Protein AF-A0A1G4TWJ9-F1 (afdb_monomer_lite)

Structure (mmCIF, N/CA/C/O backbone):
data_AF-A0A1G4TWJ9-F1
#
_entry.id   AF-A0A1G4TWJ9-F1
#
loop_
_atom_site.group_PDB
_atom_site.id
_atom_site.type_symbol
_atom_site.label_atom_id
_atom_site.label_alt_id
_atom_site.label_comp_id
_atom_site.label_asym_id
_atom_site.label_entity_id
_atom_site.label_seq_id
_atom_site.pdbx_PDB_ins_code
_atom_site.Cartn_x
_atom_site.Cartn_y
_atom_site.Cartn_z
_atom_site.occupancy
_atom_site.B_iso_or_equiv
_atom_site.auth_seq_id
_atom_site.auth_comp_id
_atom_site.auth_asym_id
_atom_site.auth_atom_id
_atom_site.pdbx_PDB_model_num
ATOM 1 N N . MET A 1 1 ? 1.527 38.727 41.804 1.00 37.22 1 MET A N 1
ATOM 2 C CA . MET A 1 1 ? 1.281 38.176 40.450 1.00 37.22 1 MET A CA 1
ATOM 3 C C . MET A 1 1 ? 2.393 37.195 40.093 1.00 37.22 1 MET A C 1
ATOM 5 O O . MET A 1 1 ? 3.505 37.626 39.819 1.00 37.22 1 MET A O 1
ATOM 9 N N . LYS A 1 2 ? 2.136 35.882 40.166 1.00 38.53 2 LYS A N 1
ATOM 10 C CA . LYS A 1 2 ? 3.098 34.861 39.719 1.00 38.53 2 LYS A CA 1
ATOM 11 C C . LYS A 1 2 ? 2.992 34.742 38.196 1.00 38.53 2 LYS A C 1
ATOM 13 O O . LYS A 1 2 ? 1.923 34.427 37.683 1.00 38.53 2 LYS A O 1
ATOM 18 N N . LYS A 1 3 ? 4.082 35.062 37.492 1.00 34.97 3 LYS A N 1
ATOM 19 C CA . LYS A 1 3 ? 4.205 34.931 36.035 1.00 34.97 3 LYS A CA 1
ATOM 20 C C . LYS A 1 3 ? 4.051 33.454 35.664 1.00 34.97 3 LYS A C 1
ATOM 22 O O . LYS A 1 3 ? 4.845 32.627 36.103 1.00 34.97 3 LYS A O 1
ATOM 27 N N . ILE A 1 4 ? 3.017 33.134 34.892 1.00 50.31 4 ILE A N 1
ATOM 28 C CA . ILE A 1 4 ? 2.807 31.806 34.312 1.00 50.31 4 ILE A CA 1
ATOM 29 C C . ILE A 1 4 ? 3.924 31.601 33.284 1.00 50.31 4 ILE A C 1
ATOM 31 O O . ILE A 1 4 ? 3.956 32.265 32.250 1.00 50.31 4 ILE A O 1
ATOM 35 N N . SER A 1 5 ? 4.888 30.743 33.620 1.00 44.00 5 SER A N 1
ATOM 36 C CA . SER A 1 5 ? 5.957 30.312 32.719 1.00 44.00 5 SER A CA 1
ATOM 37 C C . SER A 1 5 ? 5.323 29.536 31.567 1.00 44.00 5 SER A C 1
ATOM 39 O O . SER A 1 5 ? 4.811 28.434 31.762 1.00 44.00 5 SER A O 1
ATOM 41 N N . TYR A 1 6 ? 5.317 30.127 30.373 1.00 40.78 6 TYR A N 1
ATOM 42 C CA . TYR A 1 6 ? 4.886 29.464 29.147 1.00 40.78 6 TYR A CA 1
ATOM 43 C C . TYR A 1 6 ? 6.032 28.569 28.665 1.00 40.78 6 TYR A C 1
ATOM 45 O O . TYR A 1 6 ? 6.835 28.946 27.819 1.00 40.78 6 TYR A O 1
ATOM 53 N N . ASN A 1 7 ? 6.146 27.390 29.268 1.00 56.41 7 ASN A N 1
ATOM 54 C CA . ASN A 1 7 ? 7.032 26.334 28.802 1.00 56.41 7 ASN A CA 1
ATOM 55 C C . ASN A 1 7 ? 6.226 25.047 28.668 1.00 56.41 7 ASN A C 1
ATOM 57 O O . ASN A 1 7 ? 6.141 24.245 29.592 1.00 56.41 7 ASN A O 1
ATOM 61 N N . ARG A 1 8 ? 5.667 24.826 27.482 1.00 47.31 8 ARG A N 1
ATOM 62 C CA . ARG A 1 8 ? 5.564 23.469 26.951 1.00 47.31 8 ARG A CA 1
ATOM 63 C C . ARG A 1 8 ? 5.822 23.561 25.462 1.00 47.31 8 ARG A C 1
ATOM 65 O O . ARG A 1 8 ? 4.945 23.880 24.665 1.00 47.31 8 ARG A O 1
ATOM 72 N N . ALA A 1 9 ? 7.103 23.408 25.141 1.00 44.88 9 ALA A N 1
ATOM 73 C CA . ALA A 1 9 ? 7.603 23.131 23.811 1.00 44.88 9 ALA A CA 1
ATOM 74 C C . ALA A 1 9 ? 6.640 22.203 23.065 1.00 44.88 9 ALA A C 1
ATOM 76 O O . ALA A 1 9 ? 6.035 21.339 23.696 1.00 44.88 9 ALA A O 1
ATOM 77 N N . MET A 1 10 ? 6.526 22.380 21.745 1.00 50.75 10 MET A N 1
ATOM 78 C CA . MET A 1 10 ? 5.945 21.402 20.825 1.00 50.75 10 MET A CA 1
ATOM 79 C C . MET A 1 10 ? 6.383 19.992 21.230 1.00 50.75 10 MET A C 1
ATOM 81 O O . MET A 1 10 ? 7.466 19.526 20.870 1.00 50.75 10 MET A O 1
ATOM 85 N N . GLU A 1 11 ? 5.550 19.337 22.027 1.00 54.25 11 GLU A N 1
ATOM 86 C CA . GLU A 1 11 ? 5.780 17.999 22.525 1.00 54.25 11 GLU A CA 1
ATOM 87 C C . GLU A 1 11 ? 5.657 17.141 21.276 1.00 54.25 11 GLU A C 1
ATOM 89 O O . GLU A 1 11 ? 4.583 17.062 20.673 1.00 54.25 11 GLU A O 1
ATOM 94 N N . LYS A 1 12 ? 6.802 16.659 20.771 1.00 54.59 12 LYS A N 1
ATOM 95 C CA . LYS A 1 12 ? 6.877 15.831 19.567 1.00 54.59 12 LYS A CA 1
ATOM 96 C C . LYS A 1 12 ? 5.803 14.761 19.710 1.00 54.59 12 LYS A C 1
ATOM 98 O O . LYS A 1 12 ? 5.969 13.855 20.519 1.00 54.59 12 LYS A O 1
ATOM 103 N N . ARG A 1 13 ? 4.701 14.894 18.958 1.00 63.22 13 ARG A N 1
ATOM 104 C CA . ARG A 1 13 ? 3.596 13.930 18.987 1.00 63.22 13 ARG A CA 1
ATOM 105 C C . ARG A 1 13 ? 4.211 12.546 18.834 1.00 63.22 13 ARG A C 1
ATOM 107 O O . ARG A 1 13 ? 4.839 12.280 17.803 1.00 63.22 13 ARG A O 1
ATOM 114 N N . ARG A 1 14 ? 4.087 11.716 19.872 1.00 75.38 14 ARG A N 1
ATOM 115 C CA . ARG A 1 14 ? 4.631 10.359 19.872 1.00 75.38 14 ARG A CA 1
ATOM 116 C C . ARG A 1 14 ? 4.063 9.640 18.651 1.00 75.38 14 ARG A C 1
ATOM 118 O O . ARG A 1 14 ? 2.848 9.608 18.447 1.00 75.38 14 ARG A O 1
ATOM 125 N N . ARG A 1 15 ? 4.948 9.170 17.771 1.00 79.75 15 ARG A N 1
ATOM 126 C CA . ARG A 1 15 ? 4.549 8.406 16.588 1.00 79.75 15 ARG A CA 1
ATOM 127 C C . ARG A 1 15 ? 4.524 6.946 16.995 1.00 79.75 15 ARG A C 1
ATOM 129 O O . ARG A 1 15 ? 5.561 6.422 17.374 1.00 79.75 15 ARG A O 1
ATOM 136 N N . TYR A 1 16 ? 3.351 6.339 16.907 1.00 84.62 16 TYR A N 1
ATOM 137 C CA . TYR A 1 16 ? 3.169 4.915 17.150 1.00 84.62 16 TYR A CA 1
ATOM 138 C C . TYR A 1 16 ? 3.367 4.155 15.845 1.00 84.62 16 TYR A C 1
ATOM 140 O O . TYR A 1 16 ? 2.771 4.527 14.821 1.00 84.62 16 TYR A O 1
ATOM 148 N N . THR A 1 17 ? 4.200 3.121 15.876 1.00 89.00 17 THR A N 1
ATOM 149 C CA . THR A 1 17 ? 4.391 2.221 14.736 1.00 89.00 17 THR A CA 1
ATOM 150 C C . THR A 1 17 ? 3.118 1.399 14.487 1.00 89.00 17 THR A C 1
ATOM 152 O O . THR A 1 17 ? 2.269 1.280 15.378 1.00 89.00 17 THR A O 1
ATOM 155 N N . PRO A 1 18 ? 2.922 0.852 13.272 1.00 88.19 18 PRO A N 1
ATOM 156 C CA . PRO A 1 18 ? 1.792 -0.034 12.993 1.00 88.19 18 PRO A CA 1
ATOM 157 C C . PRO A 1 18 ? 1.711 -1.218 13.969 1.00 88.19 18 PRO A C 1
ATOM 159 O O . PRO A 1 18 ? 0.626 -1.520 14.463 1.00 88.19 18 PRO A O 1
ATOM 162 N N . ASP A 1 19 ? 2.853 -1.820 14.307 1.00 89.06 19 ASP A N 1
ATOM 163 C CA . ASP A 1 19 ? 2.958 -2.938 15.249 1.00 89.06 19 ASP A CA 1
ATOM 164 C C . ASP A 1 19 ? 2.547 -2.551 16.675 1.00 89.06 19 ASP A C 1
ATOM 166 O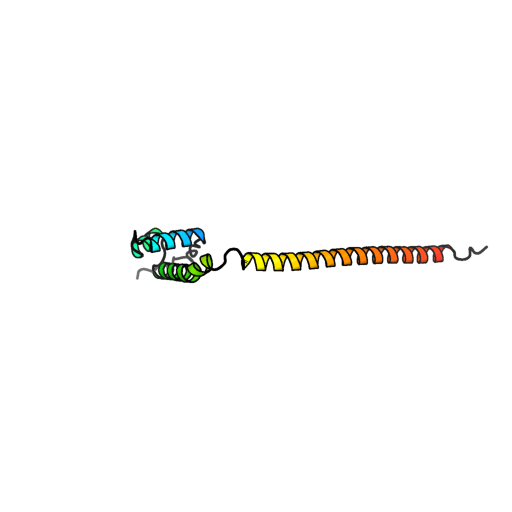 O . ASP A 1 19 ? 1.790 -3.272 17.326 1.00 89.06 19 ASP A O 1
ATOM 170 N N . GLU A 1 20 ? 2.987 -1.383 17.156 1.00 89.88 20 GLU A N 1
ATOM 171 C CA . GLU A 1 20 ? 2.596 -0.870 18.475 1.00 89.88 20 GLU A CA 1
ATOM 172 C C . GLU A 1 20 ? 1.084 -0.646 18.556 1.00 89.88 20 GLU A C 1
ATOM 174 O O . GLU A 1 20 ? 0.447 -1.065 19.521 1.00 89.88 20 GLU A O 1
ATOM 179 N N . LYS A 1 21 ? 0.487 -0.040 17.522 1.00 90.75 21 LYS A N 1
ATOM 180 C CA . LYS A 1 21 ? -0.969 0.153 17.459 1.00 90.75 21 LYS A CA 1
ATOM 181 C C . LYS A 1 21 ? -1.710 -1.179 17.470 1.00 90.75 21 LYS A C 1
ATOM 183 O O . LYS A 1 21 ? -2.695 -1.306 18.190 1.00 90.75 21 LYS A O 1
ATOM 188 N N . ALA A 1 22 ? -1.239 -2.164 16.704 1.00 90.25 22 ALA A N 1
ATOM 189 C CA . ALA A 1 22 ? -1.857 -3.484 16.645 1.00 90.25 22 ALA A CA 1
ATOM 190 C C . ALA A 1 22 ? -1.819 -4.188 18.008 1.00 90.25 22 ALA A C 1
ATOM 192 O O . ALA A 1 22 ? -2.834 -4.737 18.434 1.00 90.25 22 ALA A O 1
ATOM 193 N N . LYS A 1 23 ? -0.687 -4.117 18.723 1.00 91.81 23 LYS A N 1
ATOM 194 C CA . LYS A 1 23 ? -0.554 -4.685 20.071 1.00 91.81 23 LYS A CA 1
ATOM 195 C C . LYS A 1 23 ? -1.517 -4.027 21.060 1.00 91.81 23 LYS A C 1
ATOM 197 O O . LYS A 1 23 ? -2.245 -4.724 21.757 1.00 91.81 23 LYS A O 1
ATOM 202 N N . ILE A 1 24 ? -1.572 -2.698 21.064 1.00 91.38 24 ILE A N 1
ATOM 203 C CA . ILE A 1 24 ? -2.452 -1.936 21.958 1.00 91.38 24 ILE A CA 1
ATOM 204 C C . ILE A 1 24 ? -3.926 -2.241 21.664 1.00 91.38 24 ILE A C 1
ATOM 206 O O . ILE A 1 24 ? -4.708 -2.484 22.578 1.00 91.38 24 ILE A O 1
ATOM 210 N N . VAL A 1 25 ? -4.318 -2.282 20.387 1.00 91.56 25 VAL A N 1
ATOM 211 C CA . VAL A 1 25 ? -5.687 -2.649 20.003 1.00 91.56 25 VAL A CA 1
ATOM 212 C C . VAL A 1 25 ? -6.002 -4.096 20.385 1.00 91.56 25 VAL A C 1
ATOM 214 O O . VAL A 1 25 ? -7.112 -4.369 20.834 1.00 91.56 25 VAL A O 1
ATOM 217 N N . LEU A 1 26 ? -5.048 -5.021 20.263 1.00 91.56 26 LEU A N 1
ATOM 218 C CA . LEU A 1 26 ? -5.230 -6.404 20.700 1.00 91.56 26 LEU A CA 1
ATOM 219 C C . LEU A 1 26 ? -5.483 -6.486 22.210 1.00 91.56 26 LEU A C 1
ATOM 221 O O . LEU A 1 26 ? -6.402 -7.184 22.626 1.00 91.56 26 LEU A O 1
ATOM 225 N N . GLU A 1 27 ? -4.724 -5.748 23.021 1.00 90.38 27 GLU A N 1
ATOM 226 C CA . GLU A 1 27 ? -4.951 -5.651 24.470 1.00 90.38 27 GLU A CA 1
ATOM 227 C C . GLU A 1 27 ? -6.349 -5.089 24.784 1.00 90.38 27 GLU A C 1
ATOM 229 O O . GLU A 1 27 ? -7.060 -5.628 25.630 1.00 90.38 27 GLU A O 1
ATOM 234 N N . MET A 1 28 ? -6.813 -4.089 24.026 1.00 90.25 28 MET A N 1
ATOM 235 C CA . MET A 1 28 ? -8.180 -3.561 24.145 1.00 90.25 28 MET A CA 1
ATOM 236 C C . MET A 1 28 ? -9.284 -4.536 23.704 1.00 90.25 28 MET A C 1
ATOM 238 O O . MET A 1 28 ? -10.437 -4.364 24.103 1.00 90.25 28 MET A O 1
ATOM 242 N N . LEU A 1 29 ? -8.983 -5.484 22.814 1.00 87.12 29 LEU A N 1
ATOM 243 C CA . LEU A 1 29 ? -9.929 -6.506 22.349 1.00 87.12 29 LEU A CA 1
ATOM 244 C C . LEU A 1 29 ? -9.976 -7.719 23.281 1.00 87.12 29 LEU A C 1
ATOM 246 O O . LEU A 1 29 ? -10.992 -8.402 23.319 1.00 87.12 29 LEU A O 1
ATOM 250 N N . ARG A 1 30 ? -8.895 -7.979 24.025 1.00 88.81 30 ARG A N 1
ATOM 251 C CA . ARG A 1 30 ? -8.851 -9.020 25.062 1.00 88.81 30 ARG A CA 1
ATOM 252 C C . ARG A 1 30 ? -9.633 -8.643 26.317 1.00 88.81 30 ARG A C 1
ATOM 254 O O . ARG A 1 30 ? -9.983 -9.532 27.079 1.00 88.81 30 ARG A O 1
ATOM 261 N N . GLU A 1 31 ? -9.876 -7.348 26.530 1.00 85.00 31 GLU A N 1
ATOM 262 C CA . GLU A 1 31 ? -10.620 -6.806 27.681 1.00 85.00 31 GLU A CA 1
ATOM 263 C C . GLU A 1 31 ? -10.032 -7.201 29.052 1.00 85.00 31 GLU A C 1
ATOM 265 O O . GLU A 1 31 ? -10.685 -7.074 30.081 1.00 85.00 31 GLU A O 1
ATOM 270 N N . GLU A 1 32 ? -8.760 -7.613 29.086 1.00 82.56 32 GLU A N 1
ATOM 271 C CA . GLU A 1 32 ? -8.021 -7.945 30.314 1.00 82.56 32 GLU A CA 1
ATOM 272 C C . GLU A 1 32 ? -7.756 -6.704 31.183 1.00 82.56 32 GLU A C 1
ATOM 274 O O . GLU A 1 32 ? -7.515 -6.818 32.384 1.00 82.56 32 GLU A O 1
ATOM 279 N N . ARG A 1 33 ? -7.776 -5.512 30.573 1.00 85.00 33 ARG A N 1
ATOM 280 C CA . ARG A 1 33 ? -7.509 -4.217 31.209 1.00 85.00 33 ARG A CA 1
ATOM 281 C C . ARG A 1 33 ? -8.454 -3.156 30.676 1.00 85.00 33 ARG A C 1
ATOM 283 O O . ARG A 1 33 ? -8.896 -3.208 29.526 1.00 85.00 33 ARG A O 1
ATOM 290 N N . THR A 1 34 ? -8.748 -2.161 31.502 1.00 87.06 34 THR A N 1
ATOM 291 C CA . THR A 1 34 ? -9.631 -1.066 31.099 1.00 87.06 34 THR A CA 1
ATOM 292 C C . THR A 1 34 ? -8.932 -0.133 30.108 1.00 87.06 34 THR A C 1
ATOM 294 O O . THR A 1 34 ? -7.716 0.062 30.139 1.00 87.06 34 THR A O 1
ATOM 297 N N . VAL A 1 35 ? -9.713 0.527 29.247 1.00 84.62 35 VAL A N 1
ATOM 298 C CA . VAL A 1 35 ? -9.187 1.526 28.295 1.00 84.62 35 VAL A CA 1
ATOM 299 C C . VAL A 1 35 ? -8.438 2.653 29.017 1.00 84.62 35 VAL A C 1
ATOM 301 O O . VAL A 1 35 ? -7.476 3.187 28.476 1.00 84.62 35 VAL A O 1
ATOM 304 N N . ALA A 1 36 ? -8.847 2.994 30.243 1.00 84.31 36 ALA A N 1
ATOM 305 C CA . ALA A 1 36 ? -8.195 4.011 31.062 1.00 84.31 36 ALA A CA 1
ATOM 306 C C . ALA A 1 36 ? -6.799 3.579 31.546 1.00 84.31 36 ALA A C 1
ATOM 308 O O . ALA A 1 36 ? -5.873 4.387 31.522 1.00 84.31 36 ALA A O 1
ATOM 309 N N . GLU A 1 37 ? -6.623 2.314 31.931 1.00 87.56 37 GLU A N 1
ATOM 310 C CA . GLU A 1 37 ? -5.319 1.769 32.338 1.00 87.56 37 GLU A CA 1
ATOM 311 C C . GLU A 1 37 ? -4.360 1.653 31.149 1.00 87.56 37 GLU A C 1
ATOM 313 O O . GLU A 1 37 ? -3.195 2.027 31.263 1.00 87.56 37 GLU A O 1
ATOM 318 N N . ILE A 1 38 ? -4.859 1.199 29.994 1.00 87.75 38 ILE A N 1
ATOM 319 C CA . ILE A 1 38 ? -4.080 1.114 28.746 1.00 87.75 38 ILE A CA 1
ATOM 320 C C . ILE A 1 38 ? -3.680 2.523 28.275 1.00 87.75 38 ILE A C 1
ATOM 322 O O . ILE A 1 38 ? -2.537 2.758 27.880 1.00 87.75 38 ILE A O 1
ATOM 326 N N . ALA A 1 39 ? -4.603 3.486 28.354 1.00 87.19 39 ALA A N 1
ATOM 327 C CA . ALA A 1 39 ? -4.344 4.894 28.059 1.00 87.19 39 ALA A CA 1
ATOM 328 C C . ALA A 1 39 ? -3.250 5.482 28.959 1.00 87.19 39 ALA A C 1
ATOM 330 O O . ALA A 1 39 ? -2.373 6.194 28.468 1.00 87.19 39 ALA A O 1
ATOM 331 N N . ALA A 1 40 ? -3.290 5.172 30.258 1.00 86.56 40 ALA A N 1
ATOM 332 C CA . ALA A 1 40 ? -2.311 5.650 31.225 1.00 86.56 40 ALA A CA 1
ATOM 333 C C . ALA A 1 40 ? -0.918 5.044 30.994 1.00 86.56 40 ALA A C 1
ATOM 335 O O . ALA A 1 40 ? 0.063 5.779 31.020 1.00 86.56 40 ALA A O 1
ATOM 336 N N . GLU A 1 41 ? -0.819 3.740 30.720 1.00 88.06 41 GLU A N 1
ATOM 337 C CA . GLU A 1 41 ? 0.475 3.079 30.496 1.00 88.06 41 GLU A CA 1
ATOM 338 C C . GLU A 1 41 ? 1.147 3.512 29.194 1.00 88.06 41 GLU A C 1
ATOM 340 O O . GLU A 1 41 ? 2.350 3.770 29.157 1.00 88.06 41 GLU A O 1
ATOM 345 N N . HIS A 1 42 ? 0.378 3.600 28.110 1.00 85.50 42 HIS A N 1
ATOM 346 C CA . HIS A 1 42 ? 0.933 3.970 26.814 1.00 85.50 42 HIS A CA 1
ATOM 347 C C . HIS A 1 42 ? 1.000 5.487 26.598 1.00 85.50 42 HIS A C 1
ATOM 349 O O . HIS A 1 42 ? 1.510 5.919 25.563 1.00 85.50 42 HIS A O 1
ATOM 355 N N . GLU A 1 43 ? 0.528 6.289 27.559 1.00 86.00 43 GLU A N 1
ATOM 356 C CA . GLU A 1 43 ? 0.401 7.749 27.458 1.00 86.00 43 GLU A CA 1
ATOM 357 C C . GLU A 1 43 ? -0.421 8.172 26.222 1.00 86.00 43 GLU A C 1
ATOM 359 O O . GLU A 1 43 ? -0.071 9.089 25.472 1.00 86.00 43 GLU A O 1
ATOM 364 N N . ILE A 1 44 ? -1.527 7.463 25.973 1.00 87.62 44 ILE A N 1
ATOM 365 C CA . ILE A 1 44 ? -2.429 7.694 24.839 1.00 87.62 44 ILE A CA 1
ATOM 366 C C . ILE A 1 44 ? -3.760 8.21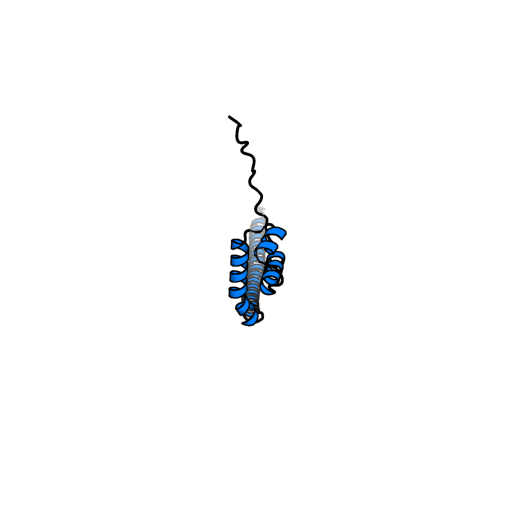9 25.350 1.00 87.62 44 ILE A C 1
ATOM 368 O O . ILE A 1 44 ? -4.339 7.688 26.288 1.00 87.62 44 ILE A O 1
ATOM 372 N N . HIS A 1 45 ? -4.311 9.227 24.678 1.00 87.88 45 HIS A N 1
ATOM 373 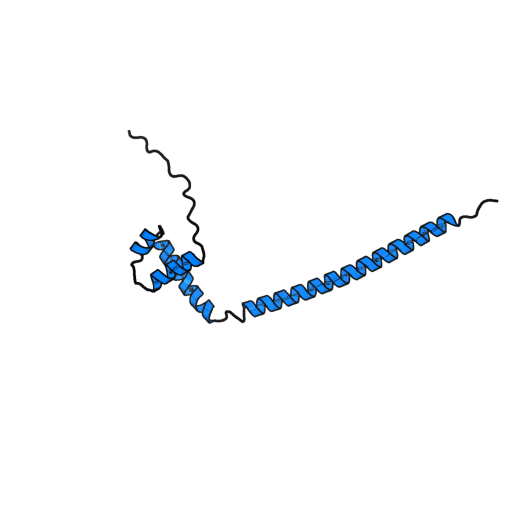C CA . HIS A 1 45 ? -5.652 9.698 24.995 1.00 87.88 45 HIS A CA 1
ATOM 374 C C . HIS A 1 45 ? -6.710 8.614 24.680 1.00 87.88 45 HIS A C 1
ATOM 376 O O . HIS A 1 45 ? -6.716 8.106 23.555 1.00 87.88 45 HIS A O 1
ATOM 382 N N . PRO A 1 46 ? -7.669 8.304 25.576 1.00 87.50 46 PRO A N 1
ATOM 383 C CA . PRO A 1 46 ? -8.671 7.248 25.360 1.00 87.50 46 PRO A CA 1
ATOM 384 C C . PRO A 1 46 ? -9.422 7.341 24.022 1.00 87.50 46 PRO A C 1
ATOM 386 O O . PRO A 1 46 ? -9.656 6.341 23.350 1.00 87.50 46 PRO A O 1
ATOM 389 N N . THR A 1 47 ? -9.737 8.552 23.558 1.00 89.81 47 THR A N 1
ATOM 390 C CA . THR A 1 47 ? -10.356 8.779 22.236 1.00 89.81 47 THR A CA 1
ATOM 391 C C . THR A 1 47 ? -9.524 8.222 21.075 1.00 89.81 47 THR A C 1
ATOM 393 O O . THR A 1 47 ? -10.078 7.714 20.104 1.00 89.81 47 THR A O 1
ATOM 396 N N . GLN A 1 48 ? -8.194 8.302 21.160 1.00 89.62 48 GLN A N 1
ATOM 397 C CA . GLN A 1 48 ? -7.293 7.782 20.134 1.00 89.62 48 GLN A CA 1
ATOM 398 C C . GLN A 1 48 ? -7.260 6.250 20.142 1.00 89.62 48 GLN A C 1
ATOM 400 O O . GLN A 1 48 ? -7.238 5.645 19.074 1.00 89.62 48 GLN A O 1
ATOM 405 N N . LEU A 1 49 ? -7.354 5.635 21.323 1.00 90.50 49 LEU A N 1
ATOM 406 C CA . LEU A 1 49 ? -7.515 4.189 21.470 1.00 90.50 49 LEU A CA 1
ATOM 407 C C . LEU A 1 49 ? -8.824 3.699 20.840 1.00 90.50 49 LEU A C 1
ATOM 409 O O . LEU A 1 49 ? -8.814 2.765 20.041 1.00 90.50 49 LEU A O 1
ATOM 413 N N . HIS A 1 50 ? -9.946 4.367 21.124 1.00 91.06 50 HIS A N 1
ATOM 414 C CA . HIS A 1 50 ? -11.230 4.039 20.496 1.00 91.06 50 HIS A CA 1
ATOM 415 C C . HIS A 1 50 ? -11.184 4.182 18.973 1.00 91.06 50 HIS A C 1
ATOM 417 O O . HIS A 1 50 ? -11.709 3.324 18.265 1.00 91.06 50 HIS A O 1
ATOM 423 N N . LYS A 1 51 ? -10.511 5.224 18.468 1.00 92.06 51 LYS A N 1
ATOM 424 C CA . LYS A 1 51 ? -10.302 5.411 17.030 1.00 92.06 51 LYS A CA 1
ATOM 425 C C . LYS A 1 51 ? -9.522 4.247 16.417 1.00 92.06 51 LYS A C 1
ATOM 427 O O . LYS A 1 51 ? -9.951 3.715 15.402 1.00 92.06 51 LYS A O 1
ATOM 432 N N . TRP A 1 52 ? -8.422 3.820 17.035 1.00 93.50 52 TRP A N 1
ATOM 433 C CA . TRP A 1 52 ? -7.648 2.681 16.530 1.00 93.50 52 TRP A CA 1
ATOM 434 C C . TRP A 1 52 ? -8.412 1.362 16.614 1.00 93.50 52 TRP A C 1
ATOM 436 O O . TRP A 1 52 ? -8.308 0.554 15.698 1.00 93.50 52 TRP A O 1
ATOM 446 N N . LYS A 1 53 ? -9.211 1.148 17.668 1.00 90.81 53 LYS A N 1
ATOM 447 C CA . LYS A 1 53 ? -10.094 -0.023 17.772 1.00 90.81 53 LYS A CA 1
ATOM 448 C C . LYS A 1 53 ? -11.111 -0.046 16.627 1.00 90.81 53 LYS A C 1
ATOM 450 O O . LYS A 1 53 ? -11.277 -1.089 16.005 1.00 90.81 53 LYS A O 1
ATOM 455 N N . ALA A 1 54 ? -11.744 1.087 16.320 1.00 91.56 54 ALA A N 1
ATOM 456 C CA . ALA A 1 54 ? -12.670 1.201 15.193 1.00 91.56 54 ALA A CA 1
ATOM 457 C C . ALA A 1 54 ? -11.968 0.950 13.847 1.00 91.56 54 ALA A C 1
ATOM 459 O O . ALA A 1 54 ? -12.387 0.077 13.096 1.00 91.56 54 ALA A O 1
ATOM 460 N N . GLU A 1 55 ? -10.840 1.626 13.592 1.00 90.31 55 GLU A N 1
ATOM 461 C CA . GLU A 1 55 ? -10.039 1.432 12.373 1.00 90.31 55 GLU A CA 1
ATOM 462 C C . GLU A 1 55 ? -9.612 -0.030 12.191 1.00 90.31 55 GLU A C 1
ATOM 464 O O . GLU A 1 55 ? -9.645 -0.555 11.077 1.00 90.31 55 GLU A O 1
ATOM 469 N N . ALA A 1 56 ? -9.213 -0.704 13.271 1.00 90.56 56 ALA A N 1
ATOM 470 C CA . ALA A 1 56 ? -8.829 -2.105 13.217 1.00 90.56 56 ALA A CA 1
ATOM 471 C C . ALA A 1 56 ? -10.016 -3.009 12.879 1.00 90.56 56 ALA A C 1
ATOM 473 O O . ALA A 1 56 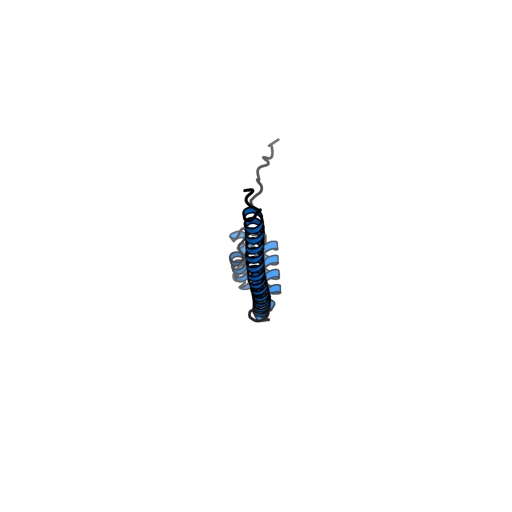? -9.860 -3.877 12.030 1.00 90.56 56 ALA A O 1
ATOM 474 N N . LEU A 1 57 ? -11.184 -2.802 13.497 1.00 89.94 57 LEU A N 1
ATOM 475 C CA . LEU A 1 57 ? -12.390 -3.598 13.239 1.00 89.94 57 LEU A CA 1
ATOM 476 C C . LEU A 1 57 ? -12.917 -3.404 11.811 1.00 89.94 57 LEU A C 1
ATOM 478 O O . LEU A 1 57 ? -13.244 -4.393 11.156 1.00 89.94 57 LEU A O 1
ATOM 482 N N . ASP A 1 58 ? -12.919 -2.169 11.306 1.00 89.88 58 ASP A N 1
ATOM 483 C CA . ASP A 1 58 ? -13.341 -1.853 9.935 1.00 89.88 58 ASP A CA 1
ATOM 484 C C . ASP A 1 58 ? -12.445 -2.544 8.896 1.00 89.88 58 ASP A C 1
ATOM 486 O O . ASP A 1 58 ? -12.919 -3.104 7.906 1.00 89.88 58 ASP A O 1
ATOM 490 N N . ASN A 1 59 ? -11.131 -2.556 9.141 1.00 85.19 59 ASN A N 1
ATOM 491 C CA . ASN A 1 59 ? -10.171 -3.211 8.256 1.00 85.19 59 ASN A CA 1
ATOM 492 C C . ASN A 1 59 ? -10.034 -4.719 8.528 1.00 85.19 59 ASN A C 1
ATOM 494 O O . ASN A 1 59 ? -9.488 -5.431 7.685 1.00 85.19 59 ASN A O 1
ATOM 498 N N . LEU A 1 60 ? -10.540 -5.241 9.650 1.00 84.69 60 LEU A N 1
ATOM 499 C CA . LEU A 1 60 ? -10.366 -6.641 10.048 1.00 84.69 60 LEU A CA 1
ATOM 500 C C . LEU A 1 60 ? -10.969 -7.592 9.012 1.00 84.69 60 LEU A C 1
ATOM 502 O O . LEU A 1 60 ? -10.318 -8.548 8.598 1.00 84.69 60 LEU A O 1
ATOM 506 N N . ALA A 1 61 ? -12.179 -7.291 8.530 1.00 81.88 61 ALA A N 1
ATOM 507 C CA . ALA A 1 61 ? -12.842 -8.082 7.495 1.00 81.88 61 ALA A CA 1
ATOM 508 C C . ALA A 1 61 ? -12.031 -8.120 6.186 1.00 81.88 61 ALA A C 1
ATOM 510 O O . ALA A 1 61 ? -11.993 -9.150 5.515 1.00 81.88 61 ALA A O 1
ATOM 511 N N . SER A 1 62 ? -11.323 -7.033 5.851 1.00 79.06 62 SER A N 1
ATOM 512 C CA . SER A 1 62 ? -10.487 -6.963 4.645 1.00 79.06 62 SER A CA 1
ATOM 513 C C . SER A 1 62 ? -9.306 -7.945 4.666 1.00 79.06 62 SER A C 1
ATOM 515 O O . SER A 1 62 ? -8.882 -8.432 3.616 1.00 79.06 62 SER A O 1
ATOM 517 N N . LEU A 1 63 ? -8.820 -8.304 5.861 1.00 76.25 63 LEU A N 1
ATOM 518 C CA . LEU A 1 63 ? -7.754 -9.296 6.030 1.00 76.25 63 LEU A CA 1
ATOM 519 C C . LEU A 1 63 ? -8.224 -10.707 5.654 1.00 76.25 63 LEU A C 1
ATOM 521 O O . LEU A 1 63 ? -7.435 -11.507 5.153 1.00 76.25 63 LEU A O 1
ATOM 525 N N . PHE A 1 64 ? -9.512 -10.996 5.849 1.00 75.31 64 PHE A N 1
ATOM 526 C CA . PHE A 1 64 ? -10.113 -12.295 5.552 1.00 75.31 64 PHE A CA 1
ATOM 527 C C . PHE A 1 64 ? -10.721 -12.378 4.150 1.00 75.31 64 PHE A C 1
ATOM 529 O O . PHE A 1 64 ? -10.931 -13.482 3.651 1.00 75.31 64 PHE A O 1
ATOM 536 N N . THR A 1 65 ? -10.999 -11.248 3.488 1.00 70.31 65 THR A N 1
ATOM 537 C CA . THR A 1 65 ? -11.659 -11.275 2.177 1.00 70.31 65 THR A CA 1
ATOM 538 C C . THR A 1 65 ? -10.719 -11.622 1.033 1.00 70.31 65 THR A C 1
ATOM 540 O O . THR A 1 65 ? -11.141 -12.383 0.161 1.00 70.31 65 THR A O 1
ATOM 543 N N . ARG A 1 66 ? -9.470 -11.121 0.967 1.00 58.25 66 ARG A N 1
ATOM 544 C CA . ARG A 1 66 ? -8.578 -11.501 -0.152 1.00 58.25 66 ARG A CA 1
ATOM 545 C C . ARG A 1 66 ? -7.114 -11.052 -0.072 1.00 58.25 66 ARG A C 1
ATOM 547 O O . ARG A 1 66 ? -6.623 -10.386 -0.981 1.00 58.25 66 ARG A O 1
ATOM 554 N N . GLY A 1 67 ? -6.366 -11.504 0.931 1.00 53.59 67 GLY A N 1
ATOM 555 C CA . GLY A 1 67 ? -4.930 -11.190 1.056 1.00 53.59 67 GLY A CA 1
ATOM 556 C C . GLY A 1 67 ? -4.020 -11.689 -0.085 1.00 53.59 67 GLY A C 1
ATOM 557 O O . GLY A 1 67 ? -2.933 -11.148 -0.261 1.00 53.59 67 GLY A O 1
ATOM 558 N N . ALA A 1 68 ? -4.457 -12.672 -0.885 1.00 56.91 68 ALA A N 1
ATOM 559 C CA . ALA A 1 68 ? -3.633 -13.310 -1.923 1.00 56.91 68 ALA A CA 1
ATOM 560 C C . ALA A 1 68 ? -4.138 -13.135 -3.364 1.00 56.91 68 ALA A C 1
ATOM 562 O O . ALA A 1 68 ? -3.532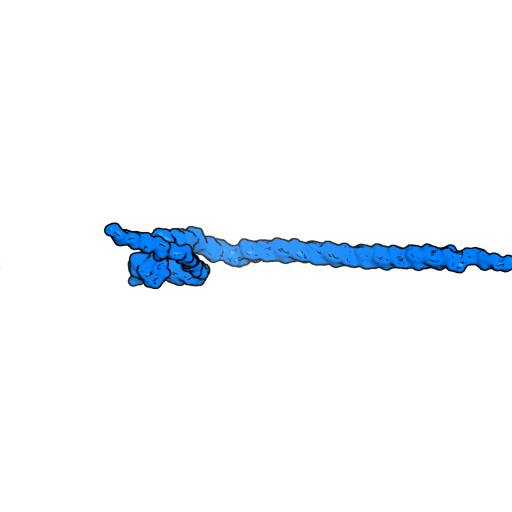 -13.679 -4.273 1.00 56.91 68 ALA A O 1
ATOM 563 N N . SER A 1 69 ? -5.250 -12.430 -3.617 1.00 63.75 69 SER A N 1
ATOM 564 C CA . SER A 1 69 ? -5.715 -12.224 -5.005 1.00 63.75 69 SER A CA 1
ATOM 565 C C . SER A 1 69 ? -5.738 -10.763 -5.436 1.00 63.75 69 SER A C 1
ATOM 567 O O . SER A 1 69 ? -5.478 -10.500 -6.600 1.00 63.75 69 SER A O 1
ATOM 569 N N . GLU A 1 70 ? -6.003 -9.800 -4.550 1.00 72.88 70 GLU A N 1
ATOM 570 C CA . GLU A 1 70 ? -5.962 -8.378 -4.942 1.00 72.88 70 GLU A CA 1
ATOM 571 C C . GLU A 1 70 ? -4.516 -7.886 -5.099 1.00 72.88 70 GLU A C 1
ATOM 573 O O . GLU A 1 70 ? -4.135 -7.333 -6.125 1.00 72.88 70 GLU A O 1
ATOM 578 N N . THR A 1 71 ? -3.680 -8.185 -4.106 1.00 74.12 71 THR A N 1
ATOM 579 C CA . THR A 1 71 ? -2.230 -7.949 -4.112 1.00 74.12 71 THR A CA 1
ATOM 580 C C . THR A 1 71 ? -1.537 -8.703 -5.243 1.00 74.12 71 THR A C 1
ATOM 582 O O . THR A 1 71 ? -0.684 -8.143 -5.921 1.00 74.12 71 THR A O 1
ATOM 585 N N . GLU A 1 72 ? -1.938 -9.946 -5.495 1.00 75.44 72 GLU A N 1
ATOM 586 C CA . GLU A 1 72 ? -1.441 -10.773 -6.598 1.00 75.44 72 GLU A CA 1
ATOM 587 C C . GLU A 1 72 ? -1.864 -10.218 -7.965 1.00 75.44 72 GLU A C 1
ATOM 589 O O . GLU A 1 72 ? -1.064 -10.192 -8.893 1.00 75.44 72 GLU A O 1
ATOM 594 N N . LYS A 1 73 ? -3.097 -9.711 -8.104 1.00 80.62 73 LYS A N 1
ATOM 595 C CA . LYS A 1 73 ? -3.549 -9.022 -9.325 1.00 80.62 73 LYS A CA 1
ATOM 596 C C . LYS A 1 73 ? -2.773 -7.734 -9.565 1.00 80.62 73 LYS A C 1
ATOM 598 O O . LYS A 1 73 ? -2.313 -7.524 -10.681 1.00 80.62 73 LYS A O 1
ATOM 603 N N . MET A 1 74 ? -2.591 -6.919 -8.528 1.00 82.44 74 MET A N 1
ATOM 604 C CA . MET A 1 74 ? -1.792 -5.692 -8.588 1.00 82.44 74 MET A CA 1
ATOM 605 C C . MET A 1 74 ? -0.337 -6.002 -8.957 1.00 82.44 74 MET A C 1
ATOM 607 O O . MET A 1 74 ? 0.228 -5.349 -9.827 1.00 82.44 74 MET A O 1
ATOM 611 N N . ARG A 1 75 ? 0.254 -7.049 -8.363 1.00 85.25 75 ARG A N 1
ATOM 612 C CA . ARG A 1 75 ? 1.596 -7.534 -8.719 1.00 85.25 75 ARG A CA 1
ATOM 613 C C . ARG A 1 75 ? 1.670 -7.988 -10.169 1.00 85.25 75 ARG A C 1
ATOM 615 O O . ARG A 1 75 ? 2.566 -7.551 -10.873 1.00 85.25 75 ARG A O 1
ATOM 622 N N . LYS A 1 76 ? 0.712 -8.790 -10.638 1.00 87.38 76 LYS A N 1
ATOM 623 C CA . LYS A 1 76 ? 0.664 -9.258 -12.031 1.00 87.38 76 LYS A CA 1
ATOM 624 C C . LYS A 1 76 ? 0.489 -8.118 -13.031 1.00 87.38 76 LYS A C 1
ATOM 626 O O . LYS A 1 76 ? 1.115 -8.135 -14.085 1.00 87.38 76 LYS A O 1
ATOM 631 N N . GLN A 1 77 ? -0.350 -7.130 -12.721 1.00 90.75 77 GLN A N 1
ATOM 632 C CA . GLN A 1 77 ? -0.494 -5.927 -13.546 1.00 90.75 77 GLN A CA 1
ATOM 633 C C . GLN A 1 77 ? 0.819 -5.147 -13.598 1.00 90.75 77 GLN A C 1
ATOM 635 O O . GLN A 1 77 ? 1.300 -4.839 -14.685 1.00 90.75 77 GLN A O 1
ATOM 640 N N . TYR A 1 78 ? 1.440 -4.925 -12.440 1.00 93.25 78 TYR A N 1
ATOM 641 C CA . TYR A 1 78 ? 2.722 -4.239 -12.340 1.00 93.25 78 TYR A CA 1
ATOM 642 C C . TYR A 1 78 ? 3.848 -4.976 -13.081 1.00 93.25 78 TYR A C 1
ATOM 644 O O . TYR A 1 78 ? 4.631 -4.357 -13.796 1.00 93.25 78 TYR A O 1
ATOM 652 N N . GLU A 1 79 ? 3.926 -6.302 -12.957 1.00 93.88 79 GLU A N 1
ATOM 653 C CA . GLU A 1 79 ? 4.896 -7.128 -13.681 1.00 93.88 79 GLU A CA 1
ATOM 654 C C . GLU A 1 79 ? 4.695 -7.041 -15.193 1.00 93.88 79 GLU A C 1
ATOM 656 O O . GLU A 1 79 ? 5.669 -6.871 -15.924 1.00 93.88 79 GLU A O 1
ATOM 661 N N . LYS A 1 80 ? 3.442 -7.072 -15.659 1.00 95.31 80 LYS A N 1
ATOM 662 C CA . LYS A 1 80 ? 3.115 -6.932 -17.080 1.00 95.31 80 LYS A CA 1
ATOM 663 C C . LYS A 1 80 ? 3.510 -5.561 -17.630 1.00 95.31 80 LYS A C 1
ATOM 665 O O . LYS A 1 80 ? 4.100 -5.481 -18.704 1.00 95.31 80 LYS A O 1
ATOM 670 N N . GLU A 1 81 ? 3.214 -4.486 -16.904 1.00 96.00 81 GLU A N 1
ATOM 671 C CA . GLU A 1 81 ? 3.630 -3.131 -17.289 1.00 96.00 81 GLU A CA 1
ATOM 672 C C . GLU A 1 81 ? 5.156 -3.004 -17.314 1.00 96.00 81 GLU A C 1
ATOM 674 O O . GLU A 1 81 ? 5.730 -2.469 -18.265 1.00 96.00 81 GLU A O 1
ATOM 679 N N . LYS A 1 82 ? 5.835 -3.557 -16.305 1.00 97.12 82 LYS A N 1
ATOM 680 C CA . LYS A 1 82 ? 7.298 -3.575 -16.237 1.00 97.12 82 LYS A CA 1
ATOM 681 C C . LYS A 1 82 ? 7.908 -4.331 -17.416 1.00 97.12 82 LYS A C 1
ATOM 683 O O . LYS A 1 82 ? 8.893 -3.862 -17.989 1.00 97.12 82 LYS A O 1
ATOM 688 N N . GLU A 1 83 ? 7.345 -5.475 -17.791 1.00 96.81 83 GLU A N 1
ATOM 689 C CA . GLU A 1 83 ? 7.799 -6.252 -18.945 1.00 96.81 83 GLU A CA 1
ATOM 690 C C . GLU A 1 83 ? 7.639 -5.459 -20.248 1.00 96.81 83 GLU A C 1
ATOM 692 O O . GLU A 1 83 ? 8.599 -5.336 -21.010 1.00 96.81 83 GLU A O 1
ATOM 697 N N . GLN A 1 84 ? 6.476 -4.838 -20.464 1.00 97.12 84 GLN A N 1
ATOM 698 C CA . GLN A 1 84 ? 6.216 -4.003 -21.641 1.00 97.12 84 GLN A CA 1
ATOM 699 C C . GLN A 1 84 ? 7.197 -2.830 -21.744 1.00 97.12 84 GLN A 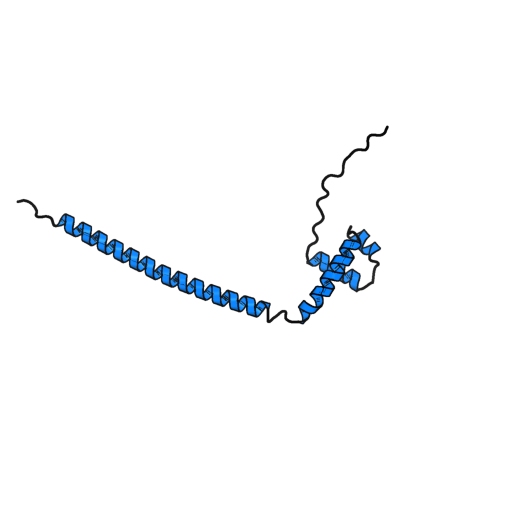C 1
ATOM 701 O O . GLN A 1 84 ? 7.784 -2.601 -22.803 1.00 97.12 84 GLN A O 1
ATOM 706 N N . LEU A 1 85 ? 7.428 -2.114 -20.641 1.00 97.62 85 LEU A N 1
ATOM 707 C CA . LEU A 1 85 ? 8.399 -1.020 -20.598 1.00 97.62 85 LEU A CA 1
ATOM 708 C C . LEU A 1 85 ? 9.824 -1.516 -20.870 1.00 97.62 85 LEU A C 1
ATOM 710 O O . LEU A 1 85 ? 10.571 -0.877 -21.608 1.00 97.62 85 LEU A O 1
ATOM 714 N N . THR A 1 86 ? 10.200 -2.675 -20.326 1.00 97.19 86 THR A N 1
ATOM 715 C CA . THR A 1 86 ? 11.527 -3.270 -20.552 1.00 97.19 86 THR A CA 1
ATOM 716 C C . THR A 1 86 ? 11.731 -3.630 -22.024 1.00 97.19 86 THR A C 1
ATOM 718 O O . THR A 1 86 ? 12.788 -3.342 -22.588 1.00 97.19 86 THR A O 1
ATOM 721 N N . GLN A 1 87 ? 10.709 -4.196 -22.673 1.00 97.56 87 GLN A N 1
ATOM 722 C CA . GLN A 1 87 ? 10.739 -4.489 -24.106 1.00 97.56 87 GLN A CA 1
ATOM 723 C C . GLN A 1 87 ? 10.886 -3.212 -24.942 1.00 97.56 87 GLN A C 1
ATOM 725 O O . GLN A 1 87 ? 11.744 -3.163 -25.824 1.00 97.56 87 GLN A O 1
ATOM 730 N N . GLN A 1 88 ? 10.123 -2.158 -24.632 1.00 97.62 88 GLN A N 1
ATOM 731 C CA . GLN A 1 88 ? 10.231 -0.870 -25.328 1.00 97.62 88 GLN A CA 1
ATOM 732 C C . GLN A 1 88 ? 11.621 -0.243 -25.171 1.00 97.62 88 GLN A C 1
ATOM 734 O O . GLN A 1 88 ? 12.198 0.218 -26.153 1.00 97.62 88 GLN A O 1
ATOM 739 N N . ILE A 1 89 ? 12.200 -0.270 -23.965 1.00 97.75 89 ILE A N 1
ATOM 740 C CA . ILE A 1 89 ? 13.569 0.213 -23.724 1.00 97.75 89 ILE A CA 1
ATOM 741 C C . ILE A 1 89 ? 14.578 -0.590 -24.554 1.00 97.75 89 ILE A C 1
ATOM 743 O O . ILE A 1 89 ? 15.494 -0.006 -25.140 1.00 97.75 89 ILE A O 1
ATOM 747 N N . GLY A 1 90 ? 14.416 -1.913 -24.631 1.00 97.62 90 GLY A N 1
ATOM 748 C CA . GLY A 1 90 ? 15.256 -2.781 -25.454 1.00 97.62 90 GLY A CA 1
ATOM 749 C C . GLY A 1 90 ? 15.166 -2.437 -26.941 1.00 97.62 90 GLY A C 1
ATOM 750 O O . GLY A 1 90 ? 16.194 -2.239 -27.590 1.00 97.62 90 GLY A O 1
ATOM 751 N N . GLN A 1 91 ? 13.948 -2.287 -27.465 1.00 97.12 91 GLN A N 1
ATOM 752 C CA . GLN A 1 91 ? 13.712 -1.898 -28.855 1.00 97.12 91 GLN A CA 1
ATOM 753 C C . GLN A 1 91 ? 14.323 -0.525 -29.167 1.00 97.12 91 GLN A C 1
ATOM 755 O O . GLN A 1 91 ? 15.115 -0.404 -30.101 1.00 97.12 91 GLN A O 1
ATOM 760 N N . LEU A 1 92 ? 14.036 0.485 -28.343 1.00 97.94 92 LEU A N 1
ATOM 761 C CA . LEU A 1 92 ? 14.589 1.831 -28.505 1.00 97.94 92 LEU A CA 1
ATOM 762 C C . LEU A 1 92 ? 16.119 1.827 -28.435 1.00 97.94 92 LEU A C 1
ATOM 764 O O . LEU A 1 92 ? 16.776 2.534 -29.194 1.00 97.94 92 LEU A O 1
ATOM 768 N N . SER A 1 93 ? 16.713 1.005 -27.568 1.00 97.38 93 SER A N 1
ATOM 769 C CA . SER A 1 93 ? 18.172 0.876 -27.476 1.00 97.38 93 SER A CA 1
ATOM 770 C C . SER A 1 93 ? 18.784 0.321 -28.764 1.00 97.38 93 SER A C 1
ATOM 772 O O . SER A 1 93 ? 19.826 0.809 -29.211 1.00 97.38 93 SER A O 1
ATOM 774 N N . ILE A 1 94 ? 18.135 -0.669 -29.384 1.00 97.69 94 ILE A N 1
ATOM 775 C CA . ILE A 1 94 ? 18.557 -1.234 -30.671 1.00 97.69 94 ILE A CA 1
ATOM 776 C C . ILE A 1 94 ? 18.419 -0.189 -31.783 1.00 97.69 94 ILE A C 1
ATOM 778 O O . ILE A 1 94 ? 19.374 0.027 -32.531 1.00 97.69 94 ILE A O 1
ATOM 782 N N . GLU A 1 95 ? 17.271 0.488 -31.866 1.00 97.31 95 GLU A N 1
ATOM 783 C CA . GLU A 1 95 ? 17.008 1.527 -32.868 1.00 97.31 95 GLU A CA 1
ATOM 784 C C . GLU A 1 95 ? 18.019 2.675 -32.763 1.00 97.31 95 GLU A C 1
ATOM 786 O O . GLU A 1 95 ? 18.634 3.061 -33.759 1.00 97.31 95 GLU A O 1
ATOM 791 N N . LEU A 1 96 ? 18.280 3.167 -31.549 1.00 97.88 96 LEU A N 1
ATOM 792 C CA . LEU A 1 96 ? 19.271 4.214 -31.308 1.00 97.88 96 LEU A CA 1
ATOM 793 C C . LEU A 1 96 ? 20.686 3.770 -31.686 1.00 97.88 96 LEU A C 1
ATOM 795 O O . LEU A 1 96 ? 21.433 4.554 -32.270 1.00 97.88 96 LEU A O 1
ATOM 799 N N . ASN A 1 97 ? 21.078 2.534 -31.370 1.00 97.31 97 ASN A N 1
ATOM 800 C CA . ASN A 1 97 ? 22.396 2.020 -31.745 1.00 97.31 97 ASN A CA 1
ATOM 801 C C . ASN A 1 97 ? 22.531 1.903 -33.273 1.00 97.31 97 ASN A C 1
ATOM 803 O O . ASN A 1 97 ? 23.530 2.330 -33.856 1.00 97.31 97 ASN A O 1
ATOM 807 N N . TRP A 1 98 ? 21.490 1.404 -33.941 1.00 97.38 98 TRP A N 1
ATOM 808 C CA . TRP A 1 98 ? 21.456 1.327 -35.397 1.00 97.38 98 TRP A CA 1
ATOM 809 C C . TRP A 1 98 ? 21.557 2.712 -36.051 1.00 97.38 98 TRP A C 1
ATOM 811 O O . TRP A 1 98 ? 22.383 2.905 -36.949 1.00 97.38 98 TRP A O 1
ATOM 821 N N . LEU A 1 99 ? 20.791 3.693 -35.562 1.00 96.88 99 LEU A N 1
ATOM 822 C CA . LEU A 1 99 ? 20.836 5.072 -36.051 1.00 96.88 99 LEU A CA 1
ATOM 823 C C . LEU A 1 99 ? 22.212 5.714 -35.842 1.00 96.88 99 LEU A C 1
ATOM 825 O O . LEU A 1 99 ? 22.744 6.320 -36.772 1.00 96.88 99 LEU A O 1
ATOM 829 N N . LYS A 1 100 ? 22.830 5.532 -34.666 1.00 96.38 100 LYS A N 1
ATOM 830 C CA . LYS A 1 100 ? 24.198 6.008 -34.392 1.00 96.38 100 LYS A CA 1
ATOM 831 C C . LYS A 1 100 ? 25.200 5.425 -35.387 1.00 96.38 100 LYS A C 1
ATOM 833 O O . LYS A 1 100 ? 25.915 6.176 -36.046 1.00 96.38 100 LYS A O 1
ATOM 838 N N . LYS A 1 101 ? 25.176 4.103 -35.588 1.00 96.75 101 LYS A N 1
ATOM 839 C CA . LYS A 1 101 ? 26.051 3.422 -36.554 1.00 96.75 101 LYS A CA 1
ATOM 840 C C . LYS A 1 101 ? 25.873 3.963 -37.975 1.00 96.75 101 LYS A C 1
ATOM 842 O O . LYS A 1 101 ? 26.853 4.123 -38.702 1.00 96.75 101 LYS A O 1
ATOM 847 N N . LYS A 1 102 ? 24.631 4.238 -38.387 1.00 96.31 102 LYS A N 1
ATOM 848 C CA . LYS A 1 102 ? 24.341 4.804 -39.711 1.00 96.31 102 LYS A CA 1
ATOM 849 C C . LYS A 1 102 ? 24.814 6.244 -39.854 1.00 96.31 102 LYS A C 1
ATOM 851 O O . LYS A 1 102 ? 25.367 6.579 -40.900 1.00 96.31 102 LYS A O 1
ATOM 856 N N . SER A 1 103 ? 24.662 7.061 -38.816 1.00 95.75 103 SER A N 1
ATOM 857 C CA . SER A 1 103 ? 25.219 8.416 -38.784 1.00 95.75 103 SER A CA 1
ATOM 858 C C . SER A 1 103 ? 26.738 8.393 -38.973 1.00 95.75 103 SER A C 1
ATOM 860 O O . SER A 1 103 ? 27.255 9.068 -39.862 1.00 95.75 103 SER A O 1
ATOM 862 N N . ASP A 1 104 ? 27.442 7.534 -38.231 1.00 95.50 104 ASP A N 1
ATOM 863 C CA . ASP A 1 104 ? 28.899 7.395 -38.337 1.00 95.50 104 ASP A CA 1
ATOM 864 C C . ASP A 1 104 ? 29.343 6.943 -39.737 1.00 95.50 104 ASP A C 1
ATOM 866 O O . ASP A 1 104 ? 30.353 7.411 -40.270 1.00 95.50 104 ASP A O 1
ATOM 870 N N . GLU A 1 105 ? 28.598 6.023 -40.358 1.00 94.38 105 GLU A N 1
ATOM 871 C CA . GLU A 1 105 ? 28.867 5.554 -41.720 1.00 94.38 105 GLU A CA 1
ATOM 872 C C . GLU A 1 105 ? 28.733 6.694 -42.744 1.00 94.38 105 GLU A C 1
ATOM 874 O O . GLU A 1 105 ? 29.590 6.854 -43.620 1.00 94.38 105 GLU A O 1
ATOM 879 N N . LEU A 1 106 ? 27.688 7.517 -42.621 1.00 93.88 106 LEU A N 1
ATOM 880 C CA . LEU A 1 106 ? 27.477 8.681 -43.482 1.00 93.88 106 LEU A CA 1
ATOM 881 C C . LEU A 1 106 ? 28.572 9.734 -43.296 1.00 93.88 106 LEU A C 1
ATOM 883 O O . LEU A 1 106 ? 29.074 10.271 -44.287 1.00 93.88 106 LEU A O 1
ATOM 887 N N . ASP A 1 107 ? 28.993 9.993 -42.061 1.00 92.62 107 ASP A N 1
ATOM 888 C CA . ASP A 1 107 ? 30.064 10.946 -41.772 1.00 92.62 107 ASP A CA 1
ATOM 889 C C . ASP A 1 107 ? 31.413 10.489 -42.326 1.00 92.62 107 ASP A C 1
ATOM 891 O O . ASP A 1 107 ? 32.157 11.300 -42.886 1.00 92.62 107 ASP A O 1
ATOM 895 N N . LYS A 1 108 ? 31.718 9.189 -42.249 1.00 92.50 108 LYS A N 1
ATOM 896 C CA . LYS A 1 108 ? 32.911 8.608 -42.885 1.00 92.50 108 LYS A CA 1
ATOM 897 C C . LYS A 1 108 ? 32.874 8.780 -44.403 1.00 92.50 108 LYS A C 1
ATOM 899 O O . LYS A 1 108 ? 33.850 9.253 -44.980 1.00 92.50 108 LYS A O 1
ATOM 904 N N . ARG A 1 109 ? 31.736 8.493 -45.049 1.00 90.12 109 ARG A N 1
ATOM 905 C CA . ARG A 1 109 ? 31.557 8.698 -46.502 1.00 90.12 109 ARG A CA 1
ATOM 906 C C . ARG A 1 109 ? 31.723 10.167 -46.906 1.00 90.12 109 ARG A C 1
ATOM 908 O O . ARG A 1 109 ? 32.338 10.458 -47.929 1.00 90.12 109 ARG A O 1
ATOM 915 N N . ARG A 1 110 ? 31.201 11.100 -46.102 1.00 88.12 110 ARG A N 1
ATOM 916 C CA . ARG A 1 110 ? 31.358 12.551 -46.315 1.00 88.12 110 ARG A CA 1
ATOM 917 C C . ARG A 1 110 ? 32.805 13.022 -46.159 1.00 88.12 110 ARG A C 1
ATOM 919 O O . ARG A 1 110 ? 33.193 13.980 -46.818 1.00 88.12 110 ARG A O 1
ATOM 926 N N . ARG A 1 111 ? 33.596 12.406 -45.276 1.00 81.81 111 ARG A N 1
ATOM 927 C CA . ARG A 1 111 ? 35.038 12.693 -45.141 1.00 81.81 111 ARG A CA 1
ATOM 928 C C . ARG A 1 111 ? 35.820 12.155 -46.340 1.00 81.81 111 ARG A C 1
ATOM 930 O O . ARG A 1 111 ? 36.456 12.951 -47.010 1.00 81.81 111 ARG A O 1
ATOM 937 N N . ALA A 1 112 ? 35.626 10.890 -46.711 1.00 81.62 112 ALA A N 1
ATOM 938 C CA . ALA A 1 112 ? 36.316 10.278 -47.851 1.00 81.62 112 ALA A CA 1
ATOM 939 C C . ALA A 1 112 ? 36.122 11.047 -49.176 1.00 81.62 112 ALA A C 1
ATOM 941 O O . ALA A 1 112 ? 37.077 11.268 -49.908 1.00 81.62 112 ALA A O 1
ATOM 942 N N . LYS A 1 113 ? 34.908 11.548 -49.462 1.00 76.31 113 LYS A N 1
ATOM 943 C CA . LYS A 1 113 ? 34.657 12.377 -50.660 1.00 76.31 113 LYS A CA 1
ATOM 944 C C . LYS A 1 113 ? 35.350 13.748 -50.658 1.00 76.31 113 LYS A C 1
ATOM 946 O O . LYS A 1 113 ? 35.422 14.369 -51.712 1.00 76.31 113 LYS A O 1
ATOM 951 N N . ARG A 1 114 ? 35.785 14.255 -49.500 1.00 68.25 114 ARG A N 1
ATOM 952 C CA . ARG A 1 114 ? 36.548 15.513 -49.402 1.00 68.25 114 ARG A CA 1
ATOM 953 C C . ARG A 1 114 ? 38.038 15.296 -49.655 1.00 68.25 114 ARG A C 1
ATOM 955 O O . ARG A 1 114 ? 38.678 16.203 -50.173 1.00 68.25 114 ARG A O 1
ATOM 962 N N . ASP A 1 115 ? 38.544 14.108 -49.337 1.00 63.31 115 ASP A N 1
ATOM 963 C CA . ASP A 1 115 ? 39.963 13.766 -49.470 1.00 63.31 115 ASP A CA 1
ATOM 964 C C . ASP A 1 115 ? 40.335 13.315 -50.903 1.00 63.31 115 ASP A C 1
ATOM 966 O O . ASP A 1 115 ? 41.488 13.438 -51.298 1.00 63.31 115 ASP A O 1
ATOM 970 N N . ASP A 1 116 ? 39.354 12.892 -51.715 1.00 62.22 116 ASP A N 1
ATOM 971 C CA . ASP A 1 116 ? 39.507 12.472 -53.128 1.00 62.22 116 ASP A CA 1
ATOM 972 C C . ASP A 1 116 ? 39.356 13.622 -54.160 1.00 62.22 116 ASP A C 1
ATOM 974 O O . ASP A 1 116 ? 39.107 13.401 -55.349 1.00 62.22 116 ASP A O 1
ATOM 978 N N . GLY A 1 117 ? 39.468 14.885 -53.729 1.00 62.50 117 GLY A N 1
ATOM 979 C CA . GLY A 1 117 ? 39.450 16.038 -54.641 1.00 62.50 117 GLY A CA 1
ATOM 980 C C . GLY A 1 117 ? 40.641 16.007 -55.614 1.00 62.50 117 GLY A C 1
ATOM 981 O O . GLY A 1 117 ? 41.731 15.601 -55.210 1.00 62.50 117 GLY A O 1
ATOM 982 N N . PRO A 1 118 ? 40.483 16.430 -56.888 1.00 61.25 118 PRO A N 1
ATOM 983 C CA . PRO A 1 118 ? 41.515 16.242 -57.904 1.00 61.25 118 PRO A CA 1
ATOM 984 C C . PRO A 1 118 ? 42.827 16.891 -57.458 1.00 61.25 118 PRO A C 1
ATOM 986 O O . PRO A 1 118 ? 42.905 18.111 -57.297 1.00 61.25 118 PRO A O 1
ATOM 989 N N . THR A 1 119 ? 43.860 16.067 -57.257 1.00 66.00 119 THR A N 1
ATOM 990 C CA . THR A 1 119 ? 45.215 16.538 -56.975 1.00 66.00 119 THR A CA 1
ATOM 991 C C . THR A 1 119 ? 45.674 17.341 -58.183 1.00 66.00 119 THR A C 1
ATOM 993 O O . THR A 1 119 ? 45.901 16.793 -59.263 1.00 66.00 119 THR A O 1
ATOM 996 N N . ARG A 1 120 ? 45.725 18.665 -58.023 1.00 62.03 120 ARG A N 1
ATOM 997 C CA . ARG A 1 120 ? 46.144 19.595 -59.070 1.00 62.03 120 ARG A CA 1
ATOM 998 C C . ARG A 1 120 ? 47.605 19.279 -59.412 1.00 62.03 120 ARG A C 1
ATOM 1000 O O . ARG A 1 120 ? 48.475 19.495 -58.572 1.00 62.03 120 ARG A O 1
ATOM 1007 N N . ARG A 1 121 ? 47.826 18.680 -60.587 1.00 54.84 121 ARG A N 1
ATOM 1008 C CA . ARG A 1 121 ? 49.152 18.482 -61.190 1.00 54.84 121 ARG A CA 1
ATOM 1009 C C . ARG A 1 121 ? 49.759 19.814 -61.603 1.00 54.84 121 ARG A C 1
ATOM 1011 O O . ARG A 1 121 ? 48.975 20.696 -62.025 1.00 54.84 121 ARG A O 1
#

Foldseek 3Di:
DDDDPPDDPPPPPDDADPVNLVVLLVVVVVPPDDLVVSCVVVVHDSVVNVVSNVVCVVCVVVVVPPPPPVVVVVVVVVVVVVVVVVVVVVVVVVVVVVVVVVVVVVVVVVVVVVVPPDPDD

pLDDT: mean 82.02, std 16.05, range [34.97, 97.94]

Sequence (121 aa):
MKKISYNRAMEKRRRYTPDEKAKIVLEMLREERTVAEIAAEHEIHPTQLHKWKAEALDNLASLFTRGASETEKMRKQYEKEKEQLTQQIGQLSIELNWLKKKSDELDKRRRAKRDDGPTRR

InterPro domains:
  IPR002514 Transposase IS3/IS911family [PF01527] (10-84)
  IPR010921 Trp repressor/replication initiator [SSF48295] (9-62)
  IPR036388 Winged helix-like DNA-binding domain superfamily [G3DSA:1.10.10.10] (4-76)

Organism: NCBI:txid624147

Radius of gyration: 34.54 Å; chains: 1; bounding box: 62×52×102 Å

Secondary structure (DSSP, 8-state):
-------------PPPPHHHHHHHHHHHHHTSS-HHHHHHHHT--HHHHHHHHHHHHHHHHHHHHHTTTHHHHHHHHHHHHHHHHHHHHHHHHHHHHHHHHHHHHHHHHHHHHHHTS----